Protein AF-A0A966SQP3-F1 (afdb_monomer_lite)

pLDDT: mean 93.47, std 10.65, range [25.09, 98.75]

Secondary structure (DSSP, 8-state):
---PPTT---TTSGGGEEEESSSEEEEEEEEE--B--SS--HHHHTS-TTSSSSS-GGGG--TTSSEEEEEEEETTEEEEEEEEE-BS--EEEEEEEEE-SSEEEEEEETTTEEPPPEEEEETT------HHHHHHHHHHHHHHHHHHGGGS-TTTHHHHHHHHHHHHHHHHHHHHH----

Radius of gyration: 20.16 Å; chains: 1; bounding box: 43×49×45 Å

Structure (mmCIF, N/CA/C/O backbone):
data_AF-A0A966SQP3-F1
#
_entry.id   AF-A0A966SQP3-F1
#
loop_
_atom_site.group_PDB
_atom_site.id
_atom_site.type_symbol
_atom_site.label_atom_id
_atom_site.label_alt_id
_atom_site.label_comp_id
_atom_site.label_asym_id
_atom_site.label_entity_id
_atom_site.label_seq_id
_atom_site.pdbx_PDB_ins_code
_atom_site.Cartn_x
_atom_site.Cartn_y
_atom_site.Cartn_z
_atom_site.occupancy
_atom_site.B_iso_or_equiv
_atom_site.auth_seq_id
_atom_site.auth_comp_id
_atom_site.auth_asym_id
_atom_site.auth_atom_id
_atom_site.pdbx_PDB_model_num
ATOM 1 N N . MET A 1 1 ? -17.022 -3.614 -23.809 1.00 25.09 1 MET A N 1
ATOM 2 C CA . MET A 1 1 ? -18.109 -3.989 -22.883 1.00 25.09 1 MET A CA 1
ATOM 3 C C . MET A 1 1 ? -17.442 -4.659 -21.690 1.00 25.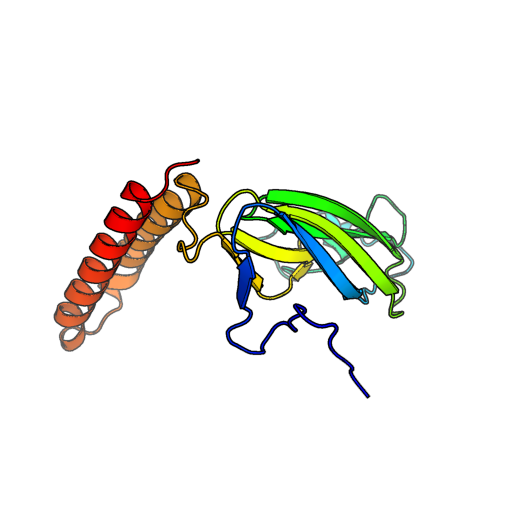09 1 MET A C 1
ATOM 5 O O . MET A 1 1 ? -16.890 -5.735 -21.860 1.00 25.09 1 MET A O 1
ATOM 9 N N . TRP A 1 2 ? -17.337 -3.968 -20.552 1.00 29.47 2 TRP A N 1
ATOM 10 C CA . TRP A 1 2 ? -16.648 -4.484 -19.363 1.00 29.47 2 TRP A CA 1
ATOM 11 C C . TRP A 1 2 ? -17.616 -5.382 -18.590 1.00 29.47 2 TRP A C 1
ATOM 13 O O . TRP A 1 2 ? -18.441 -4.890 -17.828 1.00 29.47 2 TRP A O 1
ATOM 23 N N . GLY A 1 3 ? -17.574 -6.687 -18.851 1.00 38.38 3 GLY A N 1
ATOM 24 C CA . GLY A 1 3 ? -18.284 -7.669 -18.037 1.00 38.38 3 GLY A CA 1
ATOM 25 C C . GLY A 1 3 ? -17.476 -7.934 -16.774 1.00 38.38 3 GLY A C 1
ATOM 26 O O . GLY A 1 3 ? -16.419 -8.558 -16.849 1.00 38.38 3 GLY A O 1
ATOM 27 N N . LEU A 1 4 ? -17.939 -7.436 -15.629 1.00 48.75 4 LEU A N 1
ATOM 28 C CA . LEU A 1 4 ? -17.390 -7.851 -14.343 1.00 48.75 4 LEU A CA 1
ATOM 29 C C . LEU A 1 4 ? -17.797 -9.300 -14.096 1.00 48.75 4 LEU A C 1
ATOM 31 O O . LEU A 1 4 ? -18.966 -9.652 -14.243 1.00 48.75 4 LEU A O 1
ATOM 35 N N . LYS A 1 5 ? -16.830 -10.147 -13.736 1.00 56.25 5 LYS A N 1
ATOM 36 C CA . LYS A 1 5 ? -17.140 -11.483 -13.219 1.00 56.25 5 LYS A CA 1
ATOM 37 C C . LYS A 1 5 ? -17.919 -11.318 -11.914 1.00 56.25 5 LYS A C 1
ATOM 39 O O . LYS A 1 5 ? -17.648 -10.391 -11.148 1.00 56.25 5 LYS A O 1
ATOM 44 N N . GLU A 1 6 ? -18.874 -12.199 -11.656 1.00 55.44 6 GLU A N 1
ATOM 45 C CA . GLU A 1 6 ? -19.596 -12.219 -10.385 1.00 55.44 6 GLU A CA 1
ATOM 46 C C . GLU A 1 6 ? -18.592 -12.292 -9.217 1.00 55.44 6 GLU A C 1
ATOM 48 O O . GLU A 1 6 ? -17.644 -13.076 -9.255 1.00 55.44 6 GLU A O 1
ATOM 53 N N . GLY A 1 7 ? -18.729 -11.395 -8.235 1.00 64.88 7 GLY A N 1
ATOM 54 C CA . GLY A 1 7 ? -17.775 -11.251 -7.127 1.00 64.88 7 GLY A CA 1
ATOM 55 C C . GLY A 1 7 ? -16.517 -10.415 -7.417 1.00 64.88 7 GLY A C 1
ATOM 56 O O . GLY A 1 7 ? -15.686 -10.268 -6.524 1.00 64.88 7 GLY A O 1
ATOM 57 N N . SER A 1 8 ? -16.360 -9.841 -8.616 1.00 77.50 8 SER A N 1
ATOM 58 C CA . SER A 1 8 ? -15.265 -8.905 -8.924 1.00 77.50 8 SER A CA 1
ATOM 59 C C . SER A 1 8 ? -15.653 -7.446 -8.675 1.00 77.50 8 SER A C 1
ATOM 61 O O . SER A 1 8 ? -16.812 -7.055 -8.820 1.00 77.50 8 SER A O 1
ATOM 63 N N . ILE A 1 9 ? -14.662 -6.628 -8.322 1.00 84.81 9 ILE A N 1
ATOM 64 C CA . ILE A 1 9 ? -14.804 -5.178 -8.191 1.00 84.81 9 ILE A CA 1
ATOM 65 C C . ILE A 1 9 ? -13.744 -4.465 -9.022 1.00 84.81 9 ILE A C 1
ATOM 67 O O . ILE A 1 9 ? -12.687 -5.020 -9.320 1.00 84.81 9 ILE A O 1
ATOM 71 N N . VAL A 1 10 ? -14.015 -3.206 -9.351 1.00 84.69 10 VAL A N 1
ATOM 72 C CA . VAL A 1 10 ? -13.040 -2.302 -9.963 1.00 84.69 10 VAL A CA 1
ATOM 73 C C . VAL A 1 10 ? -12.687 -1.235 -8.946 1.00 84.69 10 VAL A C 1
ATOM 75 O O . VAL A 1 10 ? -13.563 -0.679 -8.283 1.00 84.69 10 VAL A O 1
ATOM 78 N N . GLN A 1 11 ? -11.400 -0.925 -8.843 1.00 85.06 11 GLN A N 1
ATOM 79 C CA . GLN A 1 11 ? -10.932 0.210 -8.063 1.00 85.06 11 GLN A CA 1
ATOM 80 C C . GLN A 1 11 ? -11.716 1.489 -8.409 1.00 85.06 11 GLN A C 1
ATOM 82 O O . GLN A 1 11 ? -11.876 1.834 -9.577 1.00 85.06 11 GLN A O 1
ATOM 87 N N . GLY A 1 12 ? -12.182 2.204 -7.385 1.00 86.00 12 GLY A N 1
ATOM 88 C CA . GLY A 1 12 ? -12.988 3.421 -7.522 1.00 86.00 12 GLY A CA 1
ATOM 89 C C . GLY A 1 12 ? -14.503 3.189 -7.562 1.00 86.00 12 GLY A C 1
ATOM 90 O O . GLY A 1 12 ? -15.252 4.151 -7.422 1.00 86.00 12 GLY A O 1
ATOM 91 N N . PHE A 1 13 ? -14.970 1.943 -7.678 1.00 86.25 13 PHE A N 1
ATOM 92 C CA . PHE A 1 13 ? -16.393 1.592 -7.622 1.00 86.25 13 PHE A CA 1
ATOM 93 C C . PHE A 1 13 ? -16.748 0.975 -6.265 1.00 86.25 13 PHE A C 1
ATOM 95 O O . PHE A 1 13 ? -15.935 0.264 -5.680 1.00 86.25 13 PHE A O 1
ATOM 102 N N . ASN A 1 14 ? -17.959 1.243 -5.758 1.00 86.50 14 ASN A N 1
ATOM 103 C CA . ASN A 1 14 ? -18.484 0.690 -4.496 1.00 86.50 14 ASN A CA 1
ATOM 104 C C . ASN A 1 14 ? -17.504 0.799 -3.309 1.00 86.50 14 ASN A C 1
ATOM 106 O O . ASN A 1 14 ? -17.231 -0.179 -2.621 1.00 86.50 14 ASN A O 1
ATOM 110 N N . GLY A 1 15 ? -16.902 1.977 -3.112 1.00 88.38 15 GLY A N 1
ATOM 111 C CA . GLY A 1 15 ? -15.924 2.198 -2.036 1.00 88.38 15 GLY A CA 1
ATOM 112 C C . GLY A 1 15 ? -14.569 1.506 -2.243 1.00 88.38 15 GLY A C 1
ATOM 113 O O . GLY A 1 15 ? -13.689 1.626 -1.398 1.00 88.38 15 GLY A O 1
ATOM 114 N N . SER A 1 16 ? -14.356 0.840 -3.384 1.00 92.88 16 SER A N 1
ATOM 115 C CA . SER A 1 16 ? -13.226 -0.068 -3.624 1.00 92.88 16 SER A CA 1
ATOM 116 C C . SER A 1 16 ? -13.182 -1.215 -2.613 1.00 92.88 16 SER A C 1
ATOM 118 O O . SER A 1 16 ? -12.100 -1.603 -2.184 1.00 92.88 16 SER A O 1
ATOM 120 N N . GLU A 1 17 ? -14.344 -1.735 -2.212 1.00 93.12 17 GLU A N 1
ATOM 121 C CA . GLU A 1 17 ? -14.456 -2.793 -1.206 1.00 93.12 17 GLU A CA 1
ATOM 122 C C . GLU A 1 17 ? -14.925 -4.117 -1.815 1.00 93.12 17 GLU A C 1
ATOM 124 O O . GLU A 1 17 ? -15.912 -4.168 -2.549 1.00 93.12 17 GLU A O 1
ATOM 129 N N . ILE A 1 18 ? -14.247 -5.206 -1.463 1.00 92.75 18 ILE A N 1
ATOM 130 C CA . ILE A 1 18 ? -14.687 -6.579 -1.707 1.00 92.75 18 ILE A CA 1
ATOM 131 C C . ILE A 1 18 ? -14.874 -7.288 -0.370 1.00 92.75 18 ILE A C 1
ATOM 133 O O . ILE A 1 18 ? -14.048 -7.165 0.535 1.00 92.75 18 ILE A O 1
ATOM 137 N N . LYS A 1 19 ? -15.969 -8.038 -0.243 1.00 93.81 19 LYS A N 1
ATOM 138 C CA . LYS A 1 19 ? -16.314 -8.764 0.979 1.00 93.81 19 LYS A CA 1
ATOM 139 C C . LYS A 1 19 ? -16.101 -10.258 0.801 1.00 93.81 19 LYS A C 1
ATOM 141 O O . LYS A 1 19 ? -16.647 -10.863 -0.117 1.00 93.81 19 LYS A O 1
ATOM 146 N N . LEU A 1 20 ? -15.351 -10.849 1.720 1.00 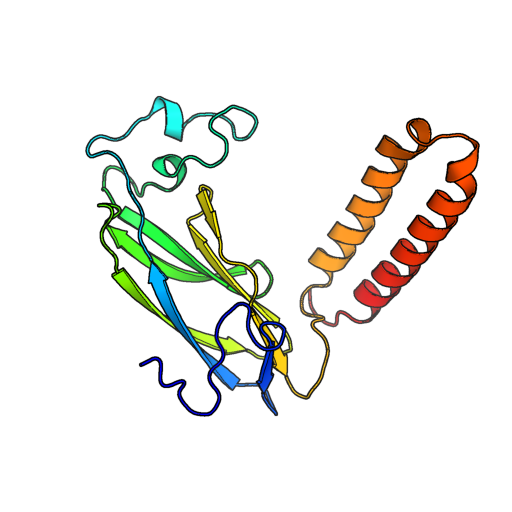95.06 20 LEU A N 1
ATOM 147 C CA . LEU A 1 20 ? -15.181 -12.284 1.873 1.00 95.06 20 LEU A CA 1
ATOM 148 C C . LEU A 1 20 ? -15.895 -12.724 3.151 1.00 95.06 20 LEU A C 1
ATOM 150 O O . LEU A 1 20 ? -15.718 -12.116 4.204 1.00 95.06 20 LEU A O 1
ATOM 154 N N . GLN A 1 21 ? -16.675 -13.802 3.085 1.00 95.56 21 GLN A N 1
ATOM 155 C CA . GLN A 1 21 ? -17.344 -14.347 4.276 1.00 95.56 21 GLN A CA 1
ATOM 156 C C . GLN A 1 21 ? -16.337 -14.900 5.296 1.00 95.56 21 GLN A C 1
ATOM 158 O O . GLN A 1 21 ? -16.533 -14.795 6.501 1.00 95.56 21 GLN A O 1
ATOM 163 N N . GLN A 1 22 ? -15.222 -15.439 4.807 1.00 96.50 22 GLN A N 1
ATOM 164 C CA . GLN A 1 22 ? -14.120 -15.972 5.601 1.00 96.50 22 GLN A CA 1
ATOM 165 C C . GLN A 1 22 ? -12.792 -15.734 4.876 1.00 96.50 22 GLN A C 1
ATOM 167 O O . GLN A 1 22 ? -12.784 -15.285 3.728 1.00 96.50 22 GLN A O 1
ATOM 172 N N . ALA A 1 23 ? -11.674 -16.037 5.538 1.00 96.88 23 ALA A N 1
ATOM 173 C CA . ALA A 1 23 ? -10.353 -15.991 4.918 1.00 96.88 23 ALA A CA 1
ATOM 174 C C . ALA A 1 23 ? -10.336 -16.763 3.587 1.00 96.88 23 ALA A C 1
ATOM 176 O O . ALA A 1 23 ? -10.912 -17.848 3.477 1.00 96.88 23 ALA A O 1
ATOM 177 N N . GLY A 1 24 ? -9.663 -16.213 2.580 1.00 96.25 24 GLY A N 1
ATOM 178 C CA . GLY A 1 24 ? -9.715 -16.766 1.231 1.00 96.25 24 GLY A CA 1
ATOM 179 C C . GLY A 1 24 ? -8.688 -16.164 0.287 1.00 96.25 24 GLY A C 1
ATOM 180 O O . GLY A 1 24 ? -7.950 -15.246 0.642 1.00 96.25 24 GLY A O 1
ATOM 181 N N . THR A 1 25 ? -8.635 -16.706 -0.923 1.00 95.69 25 THR A N 1
ATOM 182 C CA . THR A 1 25 ? -7.761 -16.213 -1.990 1.00 95.69 25 THR A CA 1
ATOM 183 C C . THR A 1 25 ? -8.484 -15.138 -2.785 1.00 95.69 25 THR A C 1
ATOM 185 O O . THR A 1 25 ? -9.632 -15.332 -3.183 1.00 95.69 25 THR A O 1
ATOM 188 N N . VAL A 1 26 ? -7.808 -14.023 -3.042 1.00 95.00 26 VAL A N 1
ATOM 189 C CA . VAL A 1 26 ? -8.277 -12.994 -3.975 1.00 95.00 26 VAL A CA 1
ATOM 190 C C . VAL A 1 26 ? -7.414 -13.004 -5.228 1.00 95.00 26 VAL A C 1
ATOM 192 O O . VAL A 1 26 ? -6.205 -13.225 -5.151 1.00 95.00 26 VAL A O 1
ATOM 195 N N . PHE A 1 27 ? -8.044 -12.746 -6.370 1.00 95.62 27 PHE A N 1
ATOM 196 C CA . PHE A 1 27 ? -7.381 -12.608 -7.663 1.00 95.62 27 PHE A CA 1
ATOM 197 C C . PHE A 1 27 ? -7.353 -11.132 -8.050 1.00 95.62 27 PHE A C 1
ATOM 199 O O . PHE A 1 27 ? -8.373 -10.446 -7.975 1.00 95.62 27 PHE A O 1
ATOM 206 N N . ILE A 1 28 ? -6.179 -10.645 -8.435 1.00 95.31 28 ILE A N 1
ATOM 207 C CA . ILE A 1 28 ? -5.939 -9.257 -8.813 1.00 95.31 28 ILE A CA 1
ATOM 208 C C . ILE A 1 28 ? -5.456 -9.245 -10.251 1.00 95.31 28 ILE A C 1
ATOM 210 O O . ILE A 1 28 ? -4.385 -9.771 -10.539 1.00 95.31 28 ILE A O 1
ATOM 214 N N . ASP A 1 29 ? -6.207 -8.583 -11.122 1.00 95.31 29 ASP A N 1
ATOM 215 C CA . ASP A 1 29 ? -5.815 -8.314 -12.500 1.00 95.31 29 ASP A CA 1
ATOM 216 C C . ASP A 1 29 ? -5.613 -6.811 -12.693 1.00 95.31 29 ASP A C 1
ATOM 218 O O . ASP A 1 29 ? -6.400 -5.996 -12.207 1.00 95.31 29 ASP A O 1
ATOM 222 N N . ALA A 1 30 ? -4.565 -6.433 -13.423 1.00 95.56 30 ALA A N 1
ATOM 223 C CA . ALA A 1 30 ? -4.324 -5.049 -13.802 1.00 95.56 30 ALA A CA 1
ATOM 224 C C . ALA A 1 30 ? -3.670 -4.945 -15.180 1.00 95.56 30 ALA A C 1
ATOM 226 O O . ALA A 1 30 ? -2.851 -5.779 -15.566 1.00 95.56 30 ALA A O 1
ATOM 227 N N . THR A 1 31 ? -3.985 -3.867 -15.892 1.00 97.19 31 THR A N 1
ATOM 228 C CA . THR A 1 31 ? -3.248 -3.447 -17.085 1.00 97.19 31 THR A CA 1
ATOM 229 C C . THR A 1 31 ? -2.307 -2.314 -16.691 1.00 97.19 31 THR A C 1
ATOM 231 O O . THR A 1 31 ? -2.748 -1.272 -16.212 1.00 97.19 31 THR A O 1
ATOM 234 N N . VAL A 1 32 ? -1.006 -2.522 -16.876 1.00 97.44 32 VAL A N 1
ATOM 235 C CA . VAL A 1 32 ? 0.060 -1.620 -16.424 1.00 97.44 32 VAL A CA 1
ATOM 236 C C . VAL A 1 32 ? 0.895 -1.175 -17.620 1.00 97.44 32 VAL A C 1
ATOM 238 O O . VAL A 1 32 ? 1.166 -1.968 -18.516 1.00 97.44 32 VAL A O 1
ATOM 241 N N . ALA A 1 33 ? 1.334 0.081 -17.625 1.00 97.62 33 ALA A N 1
ATOM 242 C CA . ALA A 1 33 ? 2.373 0.569 -18.524 1.00 97.62 33 ALA A CA 1
ATOM 243 C C . ALA A 1 33 ? 3.406 1.371 -17.731 1.00 97.62 33 ALA A C 1
ATOM 245 O O . ALA A 1 33 ? 3.074 2.090 -16.790 1.00 97.62 33 ALA A O 1
ATOM 246 N N . ALA A 1 34 ? 4.662 1.251 -18.137 1.00 97.75 34 ALA A N 1
ATOM 247 C CA . ALA A 1 34 ? 5.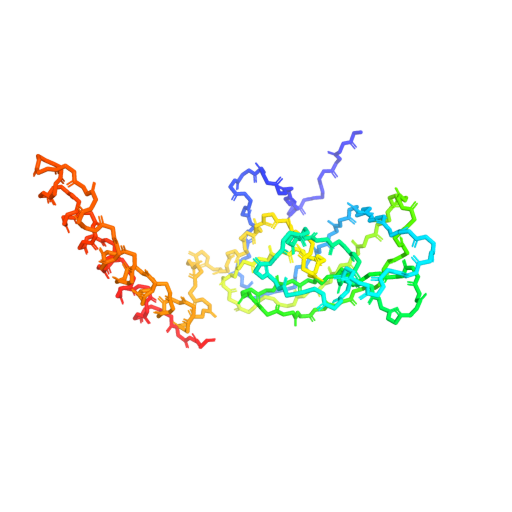798 1.962 -17.572 1.00 97.75 34 ALA A CA 1
ATOM 248 C C . ALA A 1 34 ? 6.733 2.361 -18.711 1.00 97.75 34 ALA A C 1
ATOM 250 O O . ALA A 1 34 ? 6.777 1.672 -19.729 1.00 97.75 34 ALA A O 1
ATOM 251 N N . ARG A 1 35 ? 7.494 3.449 -18.558 1.00 97.25 35 ARG A N 1
ATOM 252 C CA . ARG A 1 35 ? 8.449 3.883 -19.584 1.00 97.25 35 ARG A CA 1
ATOM 253 C C . ARG A 1 35 ? 9.781 4.306 -18.978 1.00 97.25 35 ARG A C 1
ATOM 255 O O . ARG A 1 35 ? 9.861 5.347 -18.340 1.00 97.25 35 ARG A O 1
ATOM 262 N N . LEU A 1 36 ? 10.811 3.512 -19.242 1.00 97.31 36 LEU A N 1
ATOM 263 C CA . LEU A 1 36 ? 12.215 3.839 -19.027 1.00 97.31 36 LEU A CA 1
ATOM 264 C C . LEU A 1 36 ? 12.851 4.294 -20.343 1.00 97.31 36 LEU A C 1
ATOM 266 O O . LEU A 1 36 ? 12.487 3.808 -21.423 1.00 97.31 36 LEU A O 1
ATOM 270 N N . ASN A 1 37 ? 13.845 5.177 -20.237 1.00 95.06 37 ASN A N 1
ATOM 271 C CA . ASN A 1 37 ? 14.774 5.441 -21.335 1.00 95.06 37 ASN A CA 1
ATOM 272 C C . ASN A 1 37 ? 15.576 4.173 -21.667 1.00 95.06 37 ASN A C 1
ATOM 274 O O . ASN A 1 37 ? 15.748 3.295 -20.814 1.00 95.06 37 ASN A O 1
ATOM 278 N N . ASP A 1 38 ? 16.067 4.075 -22.904 1.00 92.44 38 ASP A N 1
ATOM 279 C CA . ASP A 1 38 ? 16.843 2.909 -23.348 1.00 92.44 38 ASP A CA 1
ATOM 280 C C . ASP A 1 38 ? 18.122 2.738 -22.533 1.00 92.44 38 ASP A C 1
ATOM 282 O O . ASP A 1 38 ? 18.392 1.647 -22.034 1.00 92.44 38 ASP A O 1
ATOM 286 N N . GLN A 1 39 ? 18.862 3.833 -22.358 1.00 93.31 39 GLN A N 1
ATOM 287 C CA . GLN A 1 39 ? 20.078 3.865 -21.558 1.00 93.31 39 GLN A CA 1
ATOM 288 C C . GLN A 1 39 ? 19.763 4.274 -20.114 1.00 93.31 39 GLN A C 1
ATOM 290 O O . GLN A 1 39 ? 18.956 5.192 -19.917 1.00 93.31 39 GLN A O 1
ATOM 295 N N . PRO A 1 40 ? 20.380 3.622 -19.115 1.00 94.69 40 PRO A N 1
ATOM 296 C CA . PRO A 1 40 ? 20.255 4.018 -17.721 1.00 94.69 40 PRO A CA 1
ATOM 297 C C . PRO A 1 40 ? 20.780 5.431 -17.463 1.00 94.69 40 PRO A C 1
ATOM 299 O O . PRO A 1 40 ? 21.771 5.863 -18.052 1.00 94.69 40 PRO A O 1
ATOM 302 N N . ASP A 1 41 ? 20.148 6.127 -16.523 1.00 93.81 41 ASP A N 1
ATOM 303 C CA . ASP A 1 41 ? 20.621 7.410 -16.006 1.00 93.81 41 ASP A CA 1
ATOM 304 C C . ASP A 1 41 ? 21.084 7.230 -14.555 1.00 93.81 41 ASP A C 1
ATOM 306 O O . ASP A 1 41 ? 20.311 7.269 -13.589 1.00 93.81 41 ASP A O 1
ATOM 310 N N . ALA A 1 42 ? 22.394 7.027 -14.402 1.00 91.56 42 ALA A N 1
ATOM 311 C CA . ALA A 1 42 ? 23.026 6.829 -13.103 1.00 91.56 42 ALA A CA 1
ATOM 312 C C . ALA A 1 42 ? 22.845 8.036 -12.164 1.00 91.56 42 ALA A C 1
ATOM 314 O O . ALA A 1 42 ? 22.753 7.858 -10.946 1.00 91.56 42 ALA A O 1
ATOM 315 N N . ALA A 1 43 ? 22.753 9.256 -12.707 1.00 92.81 43 ALA A N 1
ATOM 316 C CA . ALA A 1 43 ? 22.593 10.468 -11.911 1.00 92.81 43 ALA A CA 1
ATOM 317 C C . ALA A 1 43 ? 21.184 10.575 -11.310 1.00 92.81 43 ALA A C 1
ATOM 319 O O . ALA A 1 43 ? 21.033 11.089 -10.198 1.00 92.81 43 ALA A O 1
ATOM 320 N N . LEU A 1 44 ? 20.155 10.090 -12.011 1.00 92.19 44 LEU A N 1
ATOM 321 C CA . LEU A 1 44 ? 18.798 9.977 -11.469 1.00 92.19 44 LEU A CA 1
ATOM 322 C C . LEU A 1 44 ? 18.680 8.828 -10.467 1.00 92.19 44 LEU A C 1
ATOM 324 O O . LEU A 1 44 ? 18.110 9.015 -9.389 1.00 92.19 44 LEU A O 1
ATOM 328 N N . LYS A 1 45 ? 19.271 7.670 -10.778 1.00 88.44 45 LYS A N 1
ATOM 329 C CA . LYS A 1 45 ? 19.246 6.483 -9.913 1.00 88.44 45 LYS A CA 1
ATOM 330 C C . LYS A 1 45 ? 19.895 6.733 -8.547 1.00 88.44 45 LYS A C 1
ATOM 332 O O . LYS A 1 45 ? 19.350 6.318 -7.529 1.00 88.44 45 LYS A O 1
ATOM 337 N N . ALA A 1 46 ? 21.025 7.441 -8.512 1.00 89.19 46 ALA A N 1
ATOM 338 C CA . ALA A 1 46 ? 21.768 7.730 -7.282 1.00 89.19 46 ALA A CA 1
ATOM 339 C C . ALA A 1 46 ? 21.257 8.960 -6.504 1.00 89.19 46 ALA A C 1
ATOM 341 O O . ALA A 1 46 ? 21.755 9.260 -5.416 1.00 89.19 46 ALA A O 1
ATOM 342 N N . ARG A 1 47 ? 20.286 9.708 -7.041 1.00 92.00 47 ARG A N 1
ATOM 343 C CA . ARG A 1 47 ? 19.839 10.967 -6.434 1.00 92.00 47 ARG A CA 1
ATOM 344 C C . ARG A 1 47 ? 19.138 10.720 -5.090 1.00 92.00 47 ARG A C 1
ATOM 346 O O . ARG A 1 47 ? 18.287 9.834 -5.008 1.00 92.00 47 ARG A O 1
ATOM 353 N N . PRO A 1 48 ? 19.380 11.524 -4.038 1.00 92.00 48 PRO A N 1
ATOM 354 C CA . PRO A 1 48 ? 18.626 11.412 -2.789 1.00 92.00 48 PRO A CA 1
ATOM 355 C C . PRO A 1 48 ? 17.111 11.566 -2.998 1.00 92.00 48 PRO A C 1
ATOM 357 O O . PRO A 1 48 ? 16.669 12.320 -3.869 1.00 92.00 48 PRO A O 1
ATOM 360 N N . TYR A 1 49 ? 16.293 10.890 -2.184 1.00 89.69 49 TYR A N 1
ATOM 361 C CA . TYR A 1 49 ? 14.825 11.017 -2.245 1.00 89.69 49 TYR A CA 1
ATOM 362 C C . TYR A 1 49 ? 14.314 12.413 -1.880 1.00 89.69 49 TYR A C 1
ATOM 364 O O . TYR A 1 49 ? 13.217 12.793 -2.271 1.00 89.69 49 TYR A O 1
ATOM 372 N N . SER A 1 50 ? 15.114 13.202 -1.166 1.00 91.50 50 SER A N 1
ATOM 373 C CA . SER A 1 50 ? 14.809 14.591 -0.821 1.00 91.50 50 SER A CA 1
ATOM 374 C C . SER A 1 50 ? 15.054 15.580 -1.967 1.00 91.50 50 SER A C 1
ATOM 376 O O . SER A 1 50 ? 14.801 16.773 -1.801 1.00 91.50 50 SER A O 1
ATOM 378 N N . GLN A 1 51 ? 15.526 15.120 -3.132 1.00 93.44 51 GLN A N 1
ATOM 379 C CA . GLN A 1 51 ? 15.834 15.965 -4.286 1.00 93.44 51 GLN A CA 1
ATOM 380 C C . GLN A 1 51 ? 14.995 15.588 -5.513 1.00 93.44 51 GLN A C 1
ATOM 382 O O . GLN A 1 51 ? 14.738 14.415 -5.782 1.00 93.44 51 GLN A O 1
ATOM 387 N N . LYS A 1 52 ? 14.599 16.605 -6.288 1.00 91.56 52 LYS A N 1
ATOM 388 C CA . LYS A 1 52 ? 13.837 16.433 -7.534 1.00 91.56 52 LYS A CA 1
ATOM 389 C C . LYS A 1 52 ? 14.699 15.794 -8.640 1.00 91.56 52 LYS A C 1
ATOM 391 O O . LYS A 1 52 ? 15.883 16.123 -8.716 1.00 91.56 52 LYS A O 1
ATOM 396 N N . PRO A 1 53 ? 14.127 14.983 -9.552 1.00 92.50 53 PRO A N 1
ATOM 397 C CA . PRO A 1 53 ? 12.769 14.440 -9.499 1.00 92.50 53 PRO A CA 1
ATOM 398 C C . PRO A 1 53 ? 12.638 13.373 -8.397 1.00 92.50 53 PRO A C 1
ATOM 400 O O . PRO A 1 53 ? 13.517 12.525 -8.212 1.00 92.50 53 PRO A O 1
ATOM 403 N N . TYR A 1 54 ? 11.544 13.455 -7.634 1.00 89.56 54 TYR A N 1
ATOM 404 C CA . TYR A 1 54 ? 11.344 12.649 -6.425 1.00 89.56 54 TYR A CA 1
ATOM 405 C C . TYR A 1 54 ? 10.921 11.203 -6.744 1.00 89.56 54 TYR A C 1
ATOM 407 O O . TYR A 1 54 ? 11.478 10.266 -6.181 1.00 89.56 54 TYR A O 1
ATOM 415 N N . TRP A 1 55 ? 9.974 11.030 -7.672 1.00 91.44 55 TRP A N 1
ATOM 416 C CA . TRP A 1 55 ? 9.321 9.758 -8.035 1.00 91.44 55 TRP A CA 1
ATOM 417 C C . TRP A 1 55 ? 9.698 9.282 -9.448 1.00 91.44 55 TRP A C 1
ATOM 419 O O . TRP A 1 55 ? 8.876 8.763 -10.207 1.00 91.44 55 TRP A O 1
ATOM 429 N N . ASP A 1 56 ? 10.950 9.513 -9.837 1.00 94.69 56 ASP A N 1
ATOM 430 C CA . ASP A 1 56 ? 11.434 9.109 -11.155 1.00 94.69 56 ASP A CA 1
ATOM 431 C C . ASP A 1 56 ? 11.516 7.580 -11.273 1.00 94.69 56 ASP A C 1
ATOM 433 O O . ASP A 1 56 ? 12.059 6.906 -10.392 1.00 94.69 56 ASP A O 1
ATOM 437 N N . ILE A 1 57 ? 10.977 7.037 -12.366 1.00 95.69 57 ILE A N 1
ATOM 438 C CA . ILE A 1 57 ? 10.933 5.596 -12.626 1.00 95.69 57 ILE A CA 1
ATOM 439 C C . ILE A 1 57 ? 12.316 4.991 -12.861 1.00 95.69 57 ILE A C 1
ATOM 441 O O . ILE A 1 57 ? 12.495 3.799 -12.628 1.00 95.69 57 ILE A O 1
ATOM 445 N N . GLU A 1 58 ? 13.318 5.798 -13.214 1.00 96.25 58 GLU A N 1
ATOM 446 C CA . GLU A 1 58 ? 14.706 5.349 -13.324 1.00 96.25 58 GLU A CA 1
ATOM 447 C C . GLU A 1 58 ? 15.213 4.714 -12.019 1.00 96.25 58 GLU A C 1
ATOM 449 O O . GLU A 1 58 ? 15.972 3.746 -12.033 1.00 96.25 58 GLU A O 1
ATOM 454 N N . ARG A 1 59 ? 14.715 5.184 -10.870 1.00 94.94 59 ARG A N 1
ATOM 455 C CA . ARG A 1 59 ? 15.032 4.615 -9.551 1.00 94.94 59 ARG A CA 1
ATOM 456 C C . ARG A 1 59 ? 14.477 3.197 -9.358 1.00 94.94 59 ARG A C 1
ATOM 458 O O . ARG A 1 59 ? 14.965 2.477 -8.493 1.00 94.94 59 ARG A O 1
ATOM 465 N N . ALA A 1 60 ? 13.471 2.804 -10.141 1.00 96.00 60 ALA A N 1
ATOM 466 C CA . ALA A 1 60 ? 12.870 1.471 -10.132 1.00 96.00 60 ALA A CA 1
ATOM 467 C C . ALA A 1 60 ? 13.542 0.501 -11.123 1.00 96.00 60 ALA A C 1
ATOM 469 O O . ALA A 1 60 ? 13.170 -0.674 -11.169 1.00 96.00 60 ALA A O 1
ATOM 470 N N . ARG A 1 61 ? 14.505 0.968 -11.935 1.00 97.00 61 ARG A N 1
ATOM 471 C CA . ARG A 1 61 ? 15.187 0.138 -12.935 1.00 97.00 61 ARG A CA 1
ATOM 472 C C . ARG A 1 61 ? 15.910 -1.039 -12.285 1.00 97.00 61 ARG A C 1
ATOM 474 O O . ARG A 1 61 ? 16.708 -0.874 -11.358 1.00 97.00 61 ARG A O 1
ATOM 481 N N . ILE A 1 62 ? 15.711 -2.224 -12.853 1.00 95.94 62 ILE A N 1
ATOM 482 C CA . ILE A 1 62 ? 16.415 -3.439 -12.443 1.00 95.94 62 ILE A CA 1
ATOM 483 C C . ILE A 1 62 ? 17.734 -3.555 -13.214 1.00 95.94 62 ILE A C 1
ATOM 485 O O . ILE A 1 62 ? 17.749 -3.856 -14.409 1.00 95.94 62 ILE A O 1
ATOM 489 N N . GLY A 1 63 ? 18.853 -3.345 -12.515 1.00 93.25 63 GLY A N 1
ATOM 490 C CA . GLY A 1 63 ? 20.192 -3.385 -13.114 1.00 93.25 63 GLY A CA 1
ATOM 491 C C . GLY A 1 63 ? 20.319 -2.399 -14.279 1.00 93.25 63 GLY A C 1
ATOM 492 O O . GLY A 1 63 ? 19.932 -1.238 -14.137 1.00 93.25 63 GLY A O 1
ATOM 493 N N . GLU A 1 64 ? 20.806 -2.906 -15.413 1.00 93.75 64 GLU A N 1
ATOM 494 C CA . GLU A 1 64 ? 20.939 -2.182 -16.687 1.00 93.75 64 GLU A CA 1
ATOM 495 C C . GLU A 1 64 ? 19.787 -2.488 -17.666 1.00 93.75 64 GLU A C 1
ATOM 497 O O . GLU A 1 64 ? 19.768 -2.008 -18.796 1.00 93.75 64 GLU A O 1
ATOM 502 N N . SER A 1 65 ? 18.815 -3.312 -17.256 1.00 95.56 65 SER A N 1
ATOM 503 C CA . SER A 1 65 ? 17.676 -3.678 -18.103 1.00 95.56 65 SER A CA 1
ATOM 504 C C . SER A 1 65 ? 16.688 -2.518 -18.254 1.00 95.56 65 SER A C 1
ATOM 506 O O . SER A 1 65 ? 16.737 -1.540 -17.510 1.00 95.56 65 SER A O 1
ATOM 508 N N . ARG A 1 66 ? 15.729 -2.644 -19.178 1.00 96.19 66 ARG A N 1
ATOM 509 C CA . ARG A 1 66 ? 14.537 -1.777 -19.233 1.00 96.19 66 ARG A CA 1
ATOM 510 C C . ARG A 1 66 ? 13.371 -2.338 -18.413 1.00 96.19 66 ARG A C 1
ATOM 512 O O . ARG A 1 66 ? 12.222 -2.024 -18.705 1.00 96.19 66 ARG A O 1
ATOM 519 N N . GLU A 1 67 ? 13.635 -3.187 -17.425 1.00 98.12 67 GLU A N 1
ATOM 520 C CA . GLU A 1 67 ? 12.593 -3.769 -16.582 1.00 98.12 67 GLU A CA 1
ATOM 521 C C . GLU A 1 67 ? 12.385 -2.982 -15.286 1.00 98.12 67 GLU A C 1
ATOM 523 O O . GLU A 1 67 ? 13.332 -2.454 -14.694 1.00 98.12 67 GLU A O 1
ATOM 528 N N . VAL A 1 68 ? 11.135 -2.967 -14.821 1.00 98.44 68 VAL A N 1
ATOM 529 C CA . VAL A 1 68 ? 10.734 -2.440 -13.509 1.00 98.44 68 VAL A CA 1
ATOM 530 C C . VAL A 1 68 ? 9.883 -3.464 -12.748 1.00 98.44 68 VAL A C 1
ATOM 532 O O . VAL A 1 68 ? 9.171 -4.256 -13.380 1.00 98.44 68 VAL A O 1
ATOM 535 N N . PRO A 1 69 ? 9.927 -3.472 -11.403 1.00 98.50 69 PRO A N 1
ATOM 536 C CA . PRO A 1 69 ? 9.082 -4.337 -10.593 1.00 98.50 69 PRO A CA 1
ATOM 537 C C . PRO A 1 69 ? 7.679 -3.739 -10.433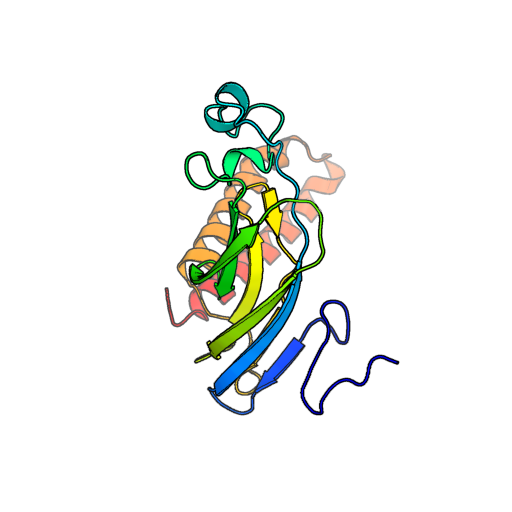 1.00 98.50 69 PRO A C 1
ATOM 539 O O . PRO A 1 69 ? 7.523 -2.609 -9.978 1.00 98.50 69 PRO A O 1
ATOM 542 N N . VAL A 1 70 ? 6.657 -4.526 -10.753 1.00 98.69 70 VAL A N 1
ATOM 543 C CA . VAL A 1 70 ? 5.273 -4.323 -10.319 1.00 98.69 70 VAL A CA 1
ATOM 544 C C . VAL A 1 70 ? 5.040 -5.210 -9.102 1.00 98.69 70 VAL A C 1
ATOM 546 O O . VAL A 1 70 ? 5.071 -6.438 -9.195 1.00 98.69 70 VAL A O 1
ATOM 549 N N . GLU A 1 71 ? 4.833 -4.587 -7.952 1.00 98.75 71 GLU A N 1
ATOM 550 C CA . GLU A 1 71 ? 4.683 -5.246 -6.659 1.00 98.75 71 GLU A CA 1
ATOM 551 C C . GLU A 1 71 ? 3.219 -5.251 -6.221 1.00 98.75 71 GLU A C 1
ATOM 553 O O . GLU A 1 71 ? 2.561 -4.210 -6.246 1.00 98.75 71 GLU A O 1
ATOM 558 N N . LEU A 1 72 ? 2.735 -6.410 -5.771 1.00 98.56 72 LEU A N 1
ATOM 559 C CA . LEU A 1 72 ? 1.490 -6.542 -5.025 1.00 98.56 72 LEU A CA 1
ATOM 560 C C . LEU A 1 72 ? 1.766 -6.286 -3.545 1.00 98.56 72 LEU A C 1
ATOM 562 O O . LEU A 1 72 ? 2.593 -6.963 -2.929 1.00 98.56 72 LEU A O 1
ATOM 566 N N . ILE A 1 73 ? 1.043 -5.324 -2.983 1.00 98.25 73 ILE A N 1
ATOM 567 C CA . ILE A 1 73 ? 1.157 -4.888 -1.597 1.00 98.25 73 ILE A CA 1
ATOM 568 C C . ILE A 1 73 ? -0.083 -5.314 -0.826 1.00 98.25 73 ILE A C 1
ATOM 570 O O . ILE A 1 73 ? -1.195 -5.023 -1.259 1.00 98.25 73 ILE A O 1
ATOM 574 N N . VAL A 1 74 ? 0.110 -5.932 0.338 1.00 97.88 74 VAL A N 1
ATOM 575 C CA . VAL A 1 74 ? -0.949 -6.209 1.317 1.00 97.88 74 VAL A CA 1
ATOM 576 C C . VAL A 1 74 ? -0.534 -5.596 2.646 1.00 97.88 74 VAL A C 1
ATOM 578 O O . VAL A 1 74 ? 0.521 -5.931 3.181 1.00 97.88 74 VAL A O 1
ATOM 581 N N . ASN A 1 75 ? -1.340 -4.672 3.172 1.00 96.00 75 ASN A N 1
ATOM 582 C CA . ASN A 1 75 ? -1.076 -3.985 4.444 1.00 96.00 75 ASN A CA 1
ATOM 583 C C . ASN A 1 75 ? 0.348 -3.396 4.558 1.00 96.00 75 ASN A C 1
ATOM 585 O O . ASN A 1 75 ? 0.974 -3.438 5.612 1.00 96.00 75 ASN A O 1
ATOM 589 N N . GLY A 1 76 ? 0.877 -2.864 3.454 1.00 94.00 76 GLY A N 1
ATOM 590 C CA . GLY A 1 76 ? 2.195 -2.224 3.396 1.00 94.00 76 GLY A CA 1
ATOM 591 C C . GLY A 1 76 ? 3.356 -3.168 3.084 1.00 94.00 76 GLY A C 1
ATOM 592 O O . GLY A 1 76 ? 4.457 -2.685 2.825 1.00 94.00 76 GLY A O 1
ATOM 593 N N . GLN A 1 77 ? 3.119 -4.481 3.038 1.00 95.62 77 GLN A N 1
ATOM 594 C CA . GLN A 1 77 ? 4.135 -5.493 2.751 1.00 95.62 77 GLN A CA 1
ATOM 595 C C . GLN A 1 77 ? 4.059 -5.967 1.300 1.00 95.62 77 GLN A C 1
ATOM 597 O O . GLN A 1 77 ? 2.968 -6.194 0.778 1.00 95.62 77 GLN A O 1
ATOM 602 N N . VAL A 1 78 ? 5.215 -6.146 0.654 1.00 98.06 78 VAL A N 1
ATOM 603 C CA . VAL A 1 78 ? 5.301 -6.769 -0.677 1.00 98.06 78 VAL A CA 1
ATOM 604 C C . VAL A 1 78 ? 5.063 -8.266 -0.522 1.00 98.06 78 VAL A C 1
ATOM 606 O O . VAL A 1 78 ? 5.859 -8.946 0.119 1.00 98.06 78 VAL A O 1
ATOM 609 N N . VAL A 1 79 ? 3.983 -8.778 -1.111 1.00 98.25 79 VAL A N 1
ATOM 610 C CA . VAL A 1 79 ? 3.643 -10.213 -1.052 1.00 98.25 79 VAL A CA 1
ATOM 611 C C . VAL A 1 79 ? 3.920 -10.945 -2.364 1.00 98.25 79 VAL A C 1
ATOM 613 O O . VAL A 1 79 ? 4.060 -12.163 -2.366 1.00 98.25 79 VAL A O 1
ATOM 616 N N . ALA A 1 80 ? 4.018 -10.218 -3.479 1.00 98.44 80 ALA A N 1
ATOM 617 C CA . ALA A 1 80 ? 4.405 -10.765 -4.775 1.00 98.44 80 ALA A CA 1
ATOM 618 C C . ALA A 1 80 ? 4.983 -9.671 -5.682 1.00 98.44 80 ALA A C 1
ATOM 620 O O . ALA A 1 80 ? 4.649 -8.493 -5.548 1.00 98.44 80 ALA A O 1
ATOM 621 N N . THR A 1 81 ? 5.803 -10.071 -6.654 1.00 98.56 81 THR A N 1
ATOM 622 C CA . THR A 1 81 ? 6.417 -9.159 -7.628 1.00 98.56 81 THR A CA 1
ATOM 623 C C . THR A 1 81 ? 6.396 -9.783 -9.017 1.00 98.56 81 THR A C 1
ATOM 625 O O . THR A 1 81 ? 6.717 -10.959 -9.183 1.00 98.56 81 THR A O 1
ATOM 628 N N . LYS A 1 82 ? 6.073 -8.984 -10.034 1.00 98.50 82 LYS A N 1
ATOM 629 C CA . LYS A 1 82 ? 6.311 -9.309 -11.445 1.00 98.50 82 LYS A CA 1
ATOM 630 C C . LYS A 1 82 ? 7.172 -8.236 -12.083 1.00 98.50 82 LYS A C 1
ATOM 632 O O . LYS A 1 82 ? 7.065 -7.069 -11.731 1.00 98.50 82 LYS A O 1
ATOM 637 N N . ARG A 1 83 ? 8.009 -8.620 -13.040 1.00 98.38 83 ARG A N 1
ATOM 638 C CA . ARG A 1 83 ? 8.782 -7.670 -13.844 1.00 98.38 83 ARG A CA 1
ATOM 639 C C . ARG A 1 83 ? 8.034 -7.384 -15.134 1.00 98.38 83 ARG A C 1
ATOM 641 O O . ARG A 1 83 ? 7.467 -8.301 -15.725 1.00 98.38 83 ARG A O 1
ATOM 648 N N . ILE A 1 84 ? 8.037 -6.125 -15.552 1.00 98.31 84 ILE A N 1
ATOM 649 C CA . ILE A 1 84 ? 7.541 -5.717 -16.867 1.00 98.31 84 ILE A CA 1
ATOM 650 C C . ILE A 1 84 ? 8.622 -4.929 -17.592 1.00 98.31 84 ILE A C 1
ATOM 652 O O . ILE A 1 84 ? 9.392 -4.202 -16.961 1.00 98.31 84 ILE A O 1
ATOM 656 N N . VAL A 1 85 ? 8.643 -5.034 -18.918 1.00 98.19 85 VAL A N 1
ATOM 657 C CA . VAL A 1 85 ? 9.452 -4.148 -19.756 1.00 98.19 85 VAL A CA 1
ATOM 658 C C . VAL A 1 85 ? 8.789 -2.773 -19.772 1.00 98.19 85 VAL A C 1
ATOM 660 O O . VAL A 1 85 ? 7.631 -2.631 -20.157 1.00 98.19 85 VAL A O 1
ATOM 663 N N . ALA A 1 86 ? 9.525 -1.751 -19.353 1.00 97.94 86 ALA A N 1
ATOM 664 C CA . ALA A 1 86 ? 9.072 -0.372 -19.317 1.00 97.94 86 ALA A CA 1
ATOM 665 C C . ALA A 1 86 ? 9.313 0.313 -20.676 1.00 97.94 86 ALA A C 1
ATOM 667 O O . ALA A 1 86 ? 10.098 1.258 -20.784 1.00 97.94 86 ALA A O 1
ATOM 668 N N . ASP A 1 87 ? 8.661 -0.177 -21.734 1.00 97.44 87 ASP A N 1
ATOM 669 C CA . ASP A 1 87 ? 8.737 0.395 -23.088 1.00 97.44 87 ASP A CA 1
ATOM 670 C C . ASP A 1 87 ? 7.550 1.302 -23.457 1.00 97.44 87 ASP A C 1
ATOM 672 O O . ASP A 1 87 ? 7.510 1.863 -24.553 1.00 97.44 87 ASP A O 1
ATOM 676 N N . GLY A 1 88 ? 6.620 1.507 -22.524 1.00 97.25 88 GLY A N 1
ATOM 677 C CA . GLY A 1 88 ? 5.404 2.296 -22.695 1.00 97.25 88 GLY A CA 1
ATOM 678 C C . GLY A 1 88 ? 4.200 1.496 -23.194 1.00 97.25 88 GLY A C 1
ATOM 679 O O . GLY A 1 88 ? 3.117 2.069 -23.300 1.00 97.25 88 GLY A O 1
ATOM 680 N N . LYS A 1 89 ? 4.344 0.197 -23.486 1.00 97.94 89 LYS A N 1
ATOM 681 C CA . LYS A 1 89 ? 3.207 -0.650 -23.868 1.00 97.94 89 LYS A CA 1
ATOM 682 C C . LYS A 1 89 ? 2.394 -1.077 -22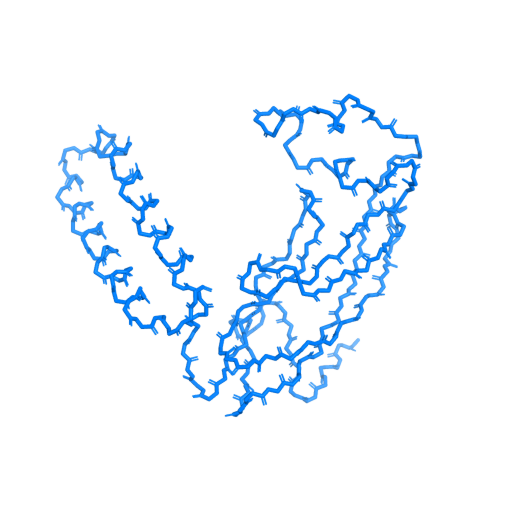.651 1.00 97.94 89 LYS A C 1
ATOM 684 O O . LYS A 1 89 ? 2.908 -1.205 -21.541 1.00 97.94 89 LYS A O 1
ATOM 689 N N . LEU A 1 90 ? 1.110 -1.327 -22.894 1.00 98.12 90 LEU A N 1
ATOM 690 C CA . LEU A 1 90 ? 0.210 -1.928 -21.918 1.00 98.12 90 LEU A CA 1
ATOM 691 C C . LEU A 1 90 ? 0.529 -3.418 -21.771 1.00 98.12 90 LEU A C 1
ATOM 693 O O . LEU A 1 90 ? 0.593 -4.150 -22.759 1.00 98.12 90 LEU A O 1
ATOM 697 N N . VAL A 1 91 ? 0.685 -3.860 -20.530 1.00 97.38 91 VAL A N 1
ATOM 698 C CA . VAL A 1 91 ? 0.952 -5.245 -20.149 1.00 97.38 91 VAL A CA 1
ATOM 699 C C . VAL A 1 91 ? -0.081 -5.661 -19.113 1.00 97.38 91 VAL A C 1
ATOM 701 O O . VAL A 1 91 ? -0.297 -4.958 -18.126 1.00 97.38 91 VAL A O 1
ATOM 704 N N . ASN A 1 92 ? -0.715 -6.812 -19.320 1.00 97.69 92 ASN A N 1
ATOM 705 C CA . ASN A 1 92 ? -1.593 -7.395 -18.312 1.00 97.69 92 ASN A CA 1
ATOM 706 C C . ASN A 1 92 ? -0.761 -8.166 -17.286 1.00 97.69 92 ASN A C 1
ATOM 708 O O . ASN A 1 92 ? 0.090 -8.981 -17.646 1.00 97.69 92 ASN A O 1
ATOM 712 N N . VAL A 1 93 ? -1.028 -7.919 -16.009 1.00 97.12 93 VAL A N 1
ATOM 713 C CA . VAL A 1 93 ? -0.435 -8.631 -14.880 1.00 97.12 93 VAL A CA 1
ATOM 714 C C . VAL A 1 93 ? -1.542 -9.184 -13.993 1.00 97.12 93 VAL A C 1
ATOM 716 O O . VAL A 1 93 ? -2.549 -8.516 -13.764 1.00 97.12 93 VAL A O 1
ATOM 719 N N . SER A 1 94 ? -1.322 -10.392 -13.479 1.00 97.00 94 SER A N 1
ATOM 720 C CA . SER A 1 94 ? -2.287 -11.095 -12.631 1.00 97.00 94 SER A CA 1
ATOM 721 C C . SER A 1 94 ? -1.609 -11.698 -11.412 1.00 97.00 94 SER A C 1
ATOM 723 O O . SER A 1 94 ? -0.582 -12.368 -11.540 1.00 97.00 94 SER A O 1
ATOM 725 N N . PHE A 1 95 ? -2.187 -11.501 -10.240 1.00 97.12 95 PHE A N 1
ATOM 726 C CA . PHE A 1 95 ? -1.711 -12.062 -8.986 1.00 97.12 95 PHE A CA 1
ATOM 727 C C . PHE A 1 95 ? -2.842 -12.799 -8.282 1.00 97.12 95 PHE A C 1
ATOM 729 O O . PHE A 1 95 ? -4.007 -12.426 -8.398 1.00 97.12 95 PHE A O 1
ATOM 736 N N . ASP A 1 96 ? -2.478 -13.788 -7.486 1.00 95.62 96 ASP A N 1
ATOM 737 C CA . ASP A 1 96 ? -3.329 -14.357 -6.459 1.00 95.62 96 ASP A CA 1
ATOM 738 C C . ASP A 1 96 ? -2.641 -14.190 -5.105 1.00 95.62 96 ASP A C 1
ATOM 740 O O . ASP A 1 96 ? -1.413 -14.219 -4.995 1.00 95.62 96 ASP A O 1
ATOM 744 N N . THR A 1 97 ? -3.426 -13.926 -4.067 1.00 96.31 97 THR A N 1
ATOM 745 C CA . THR A 1 97 ? -2.900 -13.859 -2.705 1.00 96.31 97 THR A CA 1
ATOM 746 C C . THR A 1 97 ? -3.943 -14.299 -1.697 1.00 96.31 97 THR A C 1
ATOM 748 O O . THR A 1 97 ? -5.142 -14.054 -1.863 1.00 96.31 97 THR A O 1
ATOM 751 N N . LYS A 1 98 ? -3.483 -14.956 -0.635 1.00 96.88 98 LYS A N 1
ATOM 752 C CA . LYS A 1 98 ? -4.327 -15.365 0.482 1.00 96.88 98 LYS A CA 1
ATOM 753 C C . LYS A 1 98 ? -4.522 -14.184 1.431 1.00 96.88 98 LYS A C 1
ATOM 755 O O . LYS A 1 98 ? -3.557 -13.617 1.936 1.00 96.88 98 LYS A O 1
ATOM 760 N N . ILE A 1 99 ? -5.776 -13.858 1.722 1.00 97.31 99 ILE A N 1
ATOM 761 C CA . ILE A 1 99 ? -6.174 -12.840 2.691 1.00 97.31 99 ILE A CA 1
ATOM 762 C C . ILE A 1 99 ? -6.769 -13.536 3.911 1.00 97.31 99 ILE A C 1
ATOM 764 O O . ILE A 1 99 ? -7.835 -14.146 3.855 1.00 97.31 99 ILE A O 1
ATOM 768 N N . GLU A 1 100 ? -6.051 -13.453 5.028 1.00 95.69 100 GLU A N 1
ATOM 769 C CA . GLU A 1 100 ? -6.429 -14.127 6.277 1.00 95.69 100 GLU A CA 1
ATOM 770 C C . GLU A 1 100 ? -7.347 -13.287 7.167 1.00 95.69 100 GLU A C 1
ATOM 772 O O . GLU A 1 100 ? -8.043 -13.819 8.026 1.00 95.69 100 GLU A O 1
ATOM 777 N N . ARG A 1 101 ? -7.329 -11.967 6.979 1.00 96.31 101 ARG A N 1
ATOM 778 C CA . ARG A 1 101 ? -8.088 -10.981 7.754 1.00 96.31 101 ARG A CA 1
ATOM 779 C C . ARG A 1 101 ? -8.342 -9.745 6.910 1.00 96.31 101 ARG A C 1
ATOM 781 O O . ARG A 1 101 ? -7.649 -9.543 5.910 1.00 96.31 101 ARG A O 1
ATOM 788 N N . SER A 1 102 ? -9.272 -8.898 7.338 1.00 97.56 102 SER A N 1
ATOM 789 C CA . SER A 1 102 ? -9.565 -7.653 6.633 1.00 97.56 102 SER A CA 1
ATOM 790 C C . SER A 1 102 ? -8.295 -6.845 6.390 1.00 97.56 102 SER A C 1
ATOM 792 O O . SER A 1 102 ? -7.552 -6.546 7.325 1.00 97.56 102 SER A O 1
ATOM 794 N N . SER A 1 103 ? -8.039 -6.532 5.127 1.00 97.12 103 SER A N 1
ATOM 795 C CA . SER A 1 103 ? -6.774 -5.989 4.642 1.00 97.12 103 SER A CA 1
ATOM 796 C C . SER A 1 103 ? -7.019 -4.938 3.571 1.00 97.12 103 SER A C 1
ATOM 798 O O . SER A 1 103 ? -8.094 -4.879 2.978 1.00 97.12 103 SER A O 1
ATOM 800 N N . TRP A 1 104 ? -6.004 -4.136 3.281 1.00 96.56 104 TRP A N 1
ATOM 801 C CA . TRP A 1 104 ? -5.962 -3.359 2.049 1.00 96.56 104 TRP A CA 1
ATOM 802 C C . TRP A 1 104 ? -4.901 -3.908 1.105 1.00 96.56 104 TRP A C 1
ATOM 804 O O . TRP A 1 104 ? -3.854 -4.397 1.538 1.00 96.56 104 TRP A O 1
ATOM 814 N N . VAL A 1 105 ? -5.191 -3.817 -0.188 1.00 97.62 105 VAL A N 1
ATOM 815 C CA . VAL A 1 105 ? -4.375 -4.352 -1.274 1.00 97.62 105 VAL A CA 1
ATOM 816 C C . VAL A 1 105 ? -4.113 -3.254 -2.298 1.00 97.62 105 VAL A C 1
ATOM 818 O O . VAL A 1 105 ? -5.025 -2.511 -2.648 1.00 97.62 105 VAL A O 1
ATOM 821 N N . ALA A 1 106 ? -2.883 -3.134 -2.787 1.00 97.62 106 ALA A N 1
ATOM 822 C CA . ALA A 1 106 ? -2.526 -2.172 -3.830 1.00 97.62 106 ALA A CA 1
ATOM 823 C C . ALA A 1 106 ? -1.427 -2.726 -4.741 1.00 97.62 106 ALA A C 1
ATOM 825 O O . ALA A 1 106 ? -0.707 -3.647 -4.360 1.00 97.62 106 ALA A O 1
ATOM 826 N N . LEU A 1 107 ? -1.266 -2.134 -5.923 1.00 98.25 107 LEU A N 1
ATOM 827 C CA . LEU A 1 107 ? -0.101 -2.360 -6.776 1.00 98.25 107 LEU A CA 1
ATOM 828 C C . LEU A 1 107 ? 0.830 -1.151 -6.722 1.00 98.25 107 LEU A C 1
ATOM 830 O O . LEU A 1 107 ? 0.365 -0.016 -6.604 1.00 98.25 107 LEU A O 1
ATOM 834 N N . ARG A 1 108 ? 2.141 -1.370 -6.851 1.00 98.06 108 ARG A N 1
ATOM 835 C CA . ARG A 1 108 ? 3.113 -0.277 -7.001 1.00 98.06 108 ARG A CA 1
ATOM 836 C C . ARG A 1 108 ? 4.297 -0.627 -7.891 1.00 98.06 108 ARG A C 1
ATOM 838 O O . ARG A 1 108 ? 4.676 -1.785 -8.007 1.00 98.06 108 ARG A O 1
ATOM 845 N N . ILE A 1 109 ? 4.918 0.411 -8.436 1.00 98.25 109 ILE A N 1
ATOM 846 C CA . ILE A 1 109 ? 6.289 0.411 -8.943 1.00 98.25 109 ILE A CA 1
ATOM 847 C C . ILE A 1 109 ? 7.058 1.376 -8.042 1.00 98.25 109 ILE A C 1
ATOM 849 O O . ILE A 1 109 ? 6.958 2.593 -8.207 1.00 98.25 109 ILE A O 1
ATOM 853 N N . LEU A 1 110 ? 7.777 0.862 -7.044 1.00 95.50 110 LEU A N 1
ATOM 854 C CA . LEU A 1 110 ? 8.531 1.700 -6.108 1.00 95.50 110 LEU A CA 1
ATOM 855 C C . LEU A 1 110 ? 9.827 2.204 -6.775 1.00 95.50 110 LEU A C 1
ATOM 857 O O . LEU A 1 110 ? 10.533 1.386 -7.362 1.00 95.50 110 LEU A O 1
ATOM 861 N N . PRO A 1 111 ? 10.195 3.498 -6.674 1.00 92.12 111 PRO A N 1
ATOM 862 C CA . PRO A 1 111 ? 9.547 4.600 -5.951 1.00 92.12 111 PRO A CA 1
ATOM 863 C C . PRO A 1 111 ? 8.759 5.564 -6.864 1.00 92.12 111 PRO A C 1
ATOM 865 O O . PRO A 1 111 ? 8.724 6.765 -6.609 1.00 92.12 111 PRO A O 1
ATOM 868 N N . SER A 1 112 ? 8.159 5.068 -7.947 1.00 94.56 112 SER A N 1
ATOM 869 C CA . SER A 1 112 ? 7.539 5.897 -8.985 1.00 94.56 112 SER A CA 1
ATOM 870 C C . SER A 1 112 ? 6.026 6.066 -8.842 1.00 94.56 112 SER A C 1
ATOM 872 O O . SER A 1 112 ? 5.525 7.187 -8.855 1.00 94.56 112 SER A O 1
ATOM 874 N N . SER A 1 113 ? 5.280 4.968 -8.728 1.00 94.94 113 SER A N 1
ATOM 875 C CA . SER A 1 113 ? 3.816 4.998 -8.798 1.00 94.94 113 SER A CA 1
ATOM 876 C C . SER A 1 113 ? 3.175 3.894 -7.968 1.00 94.94 113 SER A C 1
ATOM 878 O O . SER A 1 113 ? 3.798 2.877 -7.666 1.00 94.94 113 SER A O 1
ATOM 880 N N . HIS A 1 114 ? 1.915 4.096 -7.594 1.00 95.94 114 HIS A N 1
ATOM 881 C CA . HIS A 1 114 ? 1.078 3.098 -6.942 1.00 95.94 114 HIS A CA 1
ATOM 882 C C . HIS A 1 114 ? -0.393 3.322 -7.301 1.00 95.94 114 HIS A C 1
ATOM 884 O O . HIS A 1 114 ? -0.785 4.417 -7.705 1.00 95.94 114 HIS A O 1
ATOM 890 N N . THR A 1 115 ? -1.215 2.292 -7.138 1.00 96.19 115 THR A N 1
ATOM 891 C CA . THR A 1 115 ? -2.673 2.420 -7.197 1.00 96.19 115 THR A CA 1
ATOM 892 C C . THR A 1 115 ? -3.207 2.943 -5.866 1.00 96.19 115 THR A C 1
ATOM 894 O O . THR A 1 115 ? -2.521 2.898 -4.841 1.00 96.19 115 THR A O 1
ATOM 897 N N . ASN A 1 116 ? -4.466 3.382 -5.837 1.00 95.12 116 ASN A N 1
ATOM 898 C CA . ASN A 1 116 ? -5.188 3.473 -4.567 1.00 95.12 116 ASN A CA 1
ATOM 899 C C . ASN A 1 116 ? -5.337 2.059 -3.948 1.00 95.12 116 ASN A C 1
ATOM 901 O O . ASN A 1 116 ? -5.095 1.052 -4.629 1.00 95.12 116 ASN A O 1
ATOM 905 N N . PRO A 1 117 ? -5.694 1.938 -2.665 1.00 94.75 117 PRO A N 1
ATOM 906 C CA . PRO A 1 117 ? -6.011 0.638 -2.095 1.00 94.75 117 PRO A CA 1
ATOM 907 C C . PRO A 1 117 ? -7.375 0.126 -2.579 1.00 94.75 117 PRO A C 1
ATOM 909 O O . PRO A 1 117 ? -8.298 0.901 -2.836 1.00 94.75 117 PRO A O 1
ATOM 912 N N . ILE A 1 118 ? -7.493 -1.194 -2.665 1.00 95.38 118 ILE A N 1
ATOM 913 C CA . ILE A 1 118 ? -8.747 -1.942 -2.593 1.00 95.38 118 ILE A CA 1
ATOM 914 C C . ILE A 1 118 ? -8.835 -2.543 -1.190 1.00 95.38 118 ILE A C 1
ATOM 916 O O . ILE A 1 118 ? -7.866 -3.121 -0.697 1.00 95.38 118 ILE A O 1
ATOM 920 N N . TRP A 1 119 ? -9.989 -2.423 -0.549 1.00 96.38 119 TRP A N 1
ATOM 921 C CA . TRP A 1 119 ? -10.257 -2.985 0.768 1.00 96.38 119 TRP A CA 1
ATOM 922 C C . TRP A 1 119 ? -10.860 -4.377 0.616 1.00 96.38 119 TRP A C 1
ATOM 924 O O . TRP A 1 119 ? -11.894 -4.552 -0.020 1.00 96.38 119 TRP A O 1
ATOM 934 N N . VAL A 1 120 ? -10.220 -5.375 1.211 1.00 96.50 120 VAL A N 1
ATOM 935 C CA . VAL A 1 120 ? -10.737 -6.740 1.300 1.00 96.50 120 VAL A CA 1
ATOM 936 C C . VAL A 1 120 ? -11.236 -6.932 2.722 1.00 96.50 120 VAL A C 1
ATOM 938 O O . VAL A 1 120 ? -10.429 -7.047 3.640 1.00 96.50 120 VAL A O 1
ATOM 941 N N . LEU A 1 121 ? -12.550 -6.930 2.924 1.00 96.50 121 LEU A N 1
ATOM 942 C CA . LEU A 1 121 ? -13.174 -7.115 4.234 1.00 96.50 121 LEU A CA 1
ATOM 943 C C . LEU A 1 121 ? -13.501 -8.593 4.438 1.00 96.50 121 LEU A C 1
ATOM 945 O O . LEU A 1 121 ? -14.187 -9.191 3.617 1.00 96.50 121 LEU A O 1
ATOM 949 N N . VAL A 1 122 ? -13.020 -9.185 5.528 1.00 96.75 122 VAL A N 1
ATOM 950 C CA . VAL A 1 122 ? -13.234 -10.594 5.877 1.00 96.75 122 VAL A CA 1
ATOM 951 C C . VAL A 1 122 ? -14.185 -10.680 7.067 1.00 96.75 122 VAL A C 1
ATOM 953 O O . VAL A 1 122 ? -13.913 -10.089 8.111 1.00 96.75 122 VAL A O 1
ATOM 956 N N . GLY A 1 123 ? -15.295 -11.408 6.922 1.00 96.06 123 GLY A N 1
ATOM 957 C CA . GLY A 1 123 ? -16.285 -11.605 7.989 1.00 96.06 123 GLY A CA 1
ATOM 958 C C . GLY A 1 123 ? -16.889 -10.295 8.510 1.00 96.06 123 GLY A C 1
ATOM 959 O O . GLY A 1 123 ? -17.086 -10.148 9.717 1.00 96.06 123 GLY A O 1
ATOM 960 N N . ASP A 1 124 ? -17.068 -9.314 7.616 1.00 94.31 124 ASP A N 1
ATOM 961 C CA . ASP A 1 124 ? -17.507 -7.940 7.916 1.00 94.31 124 ASP A CA 1
ATOM 962 C C . ASP A 1 124 ? -16.682 -7.223 9.011 1.00 94.31 124 ASP A C 1
ATOM 964 O O . ASP A 1 124 ? -17.121 -6.232 9.595 1.00 94.31 124 ASP A O 1
ATOM 968 N N . GLN A 1 125 ? -15.455 -7.684 9.277 1.00 95.44 125 GLN A N 1
ATOM 969 C CA . GLN A 1 125 ? -14.553 -7.026 10.217 1.00 95.44 125 GLN A CA 1
ATOM 970 C C . GLN A 1 125 ? -13.847 -5.838 9.555 1.00 95.44 125 GLN A C 1
ATOM 972 O O . GLN A 1 125 ? -13.527 -5.891 8.362 1.00 95.44 125 GLN A O 1
ATOM 977 N N . PRO A 1 126 ? -13.533 -4.768 10.300 1.00 95.31 126 PRO A N 1
ATOM 978 C CA . PRO A 1 126 ? -12.762 -3.661 9.756 1.00 95.31 126 PRO A CA 1
ATOM 979 C C . PRO A 1 126 ? -11.280 -4.042 9.601 1.00 95.31 126 PRO A C 1
ATOM 981 O O . PRO A 1 126 ? -10.787 -4.981 10.225 1.00 95.31 126 PRO A O 1
ATOM 984 N N . VAL A 1 127 ? -10.525 -3.284 8.801 1.00 95.69 127 VAL A N 1
ATOM 985 C CA . VAL A 1 127 ? -9.075 -3.504 8.663 1.00 95.69 127 VAL A CA 1
ATOM 986 C C . VAL A 1 127 ? -8.350 -3.149 9.962 1.00 95.69 127 VAL A C 1
ATOM 988 O O . VAL A 1 127 ? -8.305 -1.984 10.360 1.00 95.69 127 VAL A O 1
ATOM 991 N N . ARG A 1 128 ? -7.766 -4.160 10.611 1.00 95.62 128 ARG A N 1
ATOM 992 C CA . ARG A 1 128 ? -6.973 -4.072 11.856 1.00 95.62 128 ARG A CA 1
ATOM 993 C C . ARG A 1 128 ? -5.683 -4.879 11.742 1.00 95.62 128 ARG A C 1
ATOM 995 O O . ARG A 1 128 ? -5.325 -5.670 12.608 1.00 95.62 128 ARG A O 1
ATOM 1002 N N . ALA A 1 129 ? -5.039 -4.728 10.591 1.00 93.94 129 ALA A N 1
ATOM 1003 C CA . ALA A 1 129 ? -4.037 -5.668 10.112 1.00 93.94 129 ALA A CA 1
ATOM 1004 C C . ALA A 1 129 ? -2.582 -5.306 10.442 1.00 93.94 129 ALA A C 1
ATOM 1006 O O . ALA A 1 129 ? -1.703 -6.085 10.094 1.00 93.94 129 ALA A O 1
ATOM 1007 N N . SER A 1 130 ? -2.325 -4.157 11.074 1.00 94.69 130 SER A N 1
ATOM 1008 C CA . SER A 1 130 ? -0.992 -3.805 11.570 1.00 94.69 130 SER A CA 1
ATOM 1009 C C . SER A 1 130 ? -1.091 -2.816 12.727 1.00 94.69 130 SER A C 1
ATOM 1011 O O . SER A 1 130 ? -1.508 -1.662 12.559 1.00 94.69 130 SER A O 1
ATOM 1013 N N . LYS A 1 131 ? -0.694 -3.265 13.916 1.00 95.88 131 LYS A N 1
ATOM 1014 C CA . LYS A 1 131 ? -0.553 -2.427 15.104 1.00 95.88 131 LYS A CA 1
ATOM 1015 C C . LYS A 1 131 ? 0.572 -1.421 14.915 1.00 95.88 131 LYS A C 1
ATOM 1017 O O . LYS A 1 131 ? 0.385 -0.251 15.242 1.00 95.88 131 LYS A O 1
ATOM 1022 N N . HIS A 1 132 ? 1.682 -1.828 14.298 1.00 95.31 132 HIS A N 1
ATOM 1023 C CA . HIS A 1 132 ? 2.798 -0.925 14.026 1.00 95.31 132 HIS A CA 1
ATOM 1024 C C . HIS A 1 132 ? 2.357 0.245 13.135 1.00 95.31 132 HIS A C 1
ATOM 1026 O O . HIS A 1 132 ? 2.657 1.400 13.435 1.00 95.31 132 HIS A O 1
ATOM 1032 N N . SER A 1 133 ? 1.568 -0.015 12.089 1.00 94.44 133 SER A N 1
ATOM 1033 C CA . SER A 1 133 ? 1.035 1.047 11.228 1.00 94.44 133 SER A CA 1
ATOM 1034 C C . SER A 1 133 ? 0.132 2.014 12.002 1.00 94.44 133 SER A C 1
ATOM 1036 O O . SER A 1 133 ? 0.262 3.230 11.857 1.00 94.44 133 SER A O 1
ATOM 1038 N N . ALA A 1 134 ? -0.749 1.500 12.868 1.00 96.06 134 ALA A N 1
ATOM 1039 C CA . ALA A 1 134 ? -1.616 2.333 13.701 1.00 96.06 134 ALA A CA 1
ATOM 1040 C C . ALA A 1 134 ? -0.816 3.188 14.705 1.00 96.06 134 ALA A C 1
ATOM 1042 O O . ALA A 1 134 ? -1.089 4.381 14.856 1.00 96.06 134 ALA A O 1
ATOM 1043 N N . GLU A 1 135 ? 0.209 2.617 15.344 1.00 97.12 135 GLU A N 1
ATOM 1044 C CA . GLU A 1 135 ? 1.113 3.341 16.246 1.00 97.12 135 GLU A CA 1
ATOM 1045 C C . GLU A 1 135 ? 1.940 4.398 15.511 1.00 97.12 135 GLU A C 1
ATOM 1047 O O . GLU A 1 135 ? 2.156 5.494 16.032 1.00 97.12 135 GLU A O 1
ATOM 1052 N N . TRP A 1 136 ? 2.394 4.093 14.295 1.00 97.06 136 TRP A N 1
ATOM 1053 C CA . TRP A 1 136 ? 3.106 5.047 13.455 1.00 97.06 136 TRP A CA 1
ATOM 1054 C C . TRP A 1 136 ? 2.212 6.242 13.115 1.00 97.06 136 TRP A C 1
ATOM 1056 O O . TRP A 1 136 ? 2.633 7.383 13.299 1.00 97.06 136 TRP A O 1
ATOM 1066 N N . CYS A 1 137 ? 0.957 6.003 12.722 1.00 97.00 137 CYS A N 1
ATOM 1067 C CA . CYS A 1 137 ? -0.016 7.069 12.478 1.00 97.00 137 CYS A CA 1
ATOM 1068 C C . CYS A 1 137 ? -0.289 7.906 13.737 1.00 97.00 137 CYS A C 1
ATOM 1070 O O . CYS A 1 137 ? -0.342 9.133 13.654 1.00 97.00 137 CYS A O 1
ATOM 1072 N N . ALA A 1 138 ? -0.395 7.271 14.911 1.00 97.75 138 ALA A N 1
ATOM 1073 C CA . ALA A 1 138 ? -0.550 7.977 16.183 1.00 97.75 138 ALA A CA 1
ATOM 1074 C C . ALA A 1 138 ? 0.653 8.891 16.482 1.00 97.75 138 ALA A C 1
ATOM 1076 O O . ALA A 1 138 ? 0.482 10.053 16.846 1.00 97.75 138 ALA A O 1
ATOM 1077 N N . LYS A 1 139 ? 1.882 8.403 16.271 1.00 98.19 139 LYS A N 1
ATOM 1078 C CA . LYS A 1 139 ? 3.110 9.202 16.436 1.00 98.19 139 LYS A CA 1
ATOM 1079 C C . LYS A 1 139 ? 3.181 10.343 15.417 1.00 98.19 139 LYS A C 1
ATOM 1081 O O . LYS A 1 139 ? 3.538 11.466 15.772 1.00 98.19 139 LYS A O 1
ATOM 1086 N N . ALA A 1 140 ? 2.812 10.079 14.164 1.00 98.06 140 ALA A N 1
ATOM 1087 C CA . ALA A 1 140 ? 2.768 11.085 13.108 1.00 98.06 140 ALA A CA 1
ATOM 1088 C C . ALA A 1 140 ? 1.749 12.196 13.411 1.00 98.06 140 ALA A C 1
ATOM 1090 O O . ALA A 1 140 ? 2.028 13.364 13.137 1.00 98.06 140 ALA A O 1
ATOM 1091 N N . LEU A 1 141 ? 0.608 11.860 14.026 1.00 98.12 141 LEU A N 1
ATOM 1092 C CA . LEU A 1 141 ? -0.372 12.841 14.492 1.00 98.12 141 LEU A CA 1
ATOM 1093 C C . LEU A 1 141 ? 0.245 13.811 15.510 1.00 98.12 141 LEU A C 1
ATOM 1095 O O . LEU A 1 141 ? 0.070 15.022 15.368 1.00 98.12 141 LEU A O 1
ATOM 1099 N N . GLU A 1 142 ? 0.998 13.309 16.493 1.00 97.94 142 GLU A N 1
ATOM 1100 C CA . GLU A 1 142 ? 1.650 14.173 17.488 1.00 97.94 142 GLU A CA 1
ATOM 1101 C C . GLU A 1 142 ? 2.720 15.069 16.866 1.00 97.94 142 GLU A C 1
ATOM 1103 O O . GLU A 1 142 ? 2.767 16.265 17.156 1.00 97.94 142 GLU A O 1
ATOM 1108 N N . LEU A 1 143 ? 3.540 14.532 15.959 1.00 97.81 143 LEU A N 1
ATOM 1109 C CA . LEU A 1 143 ? 4.518 15.339 15.224 1.00 97.81 143 LEU A CA 1
ATOM 1110 C C . LEU A 1 143 ? 3.831 16.424 14.386 1.00 97.81 143 LEU A C 1
ATOM 1112 O O . LEU A 1 143 ? 4.288 17.567 14.351 1.00 97.81 143 LEU A O 1
ATOM 1116 N N . CYS A 1 144 ? 2.710 16.088 13.744 1.00 97.56 144 CYS A N 1
ATOM 1117 C CA . CYS A 1 144 ? 1.909 17.046 12.994 1.00 97.56 144 CYS A CA 1
ATOM 1118 C C . CYS A 1 144 ? 1.395 18.163 13.911 1.00 97.56 144 CYS A C 1
ATOM 1120 O O . CYS A 1 144 ? 1.573 19.336 13.588 1.00 97.56 144 CYS A O 1
ATOM 1122 N N . TRP A 1 145 ? 0.836 17.824 15.078 1.00 97.81 145 TRP A N 1
ATOM 1123 C CA . TRP A 1 145 ? 0.394 18.814 16.062 1.00 97.81 145 TRP A CA 1
ATOM 1124 C C . TRP A 1 145 ? 1.538 19.745 16.477 1.00 97.81 145 TRP A C 1
ATOM 1126 O O . TRP A 1 145 ? 1.424 20.958 16.316 1.00 97.81 145 TRP A O 1
ATOM 1136 N N . GLN A 1 146 ? 2.667 19.181 16.922 1.00 97.19 146 GLN A N 1
ATOM 1137 C CA . GLN A 1 146 ? 3.837 19.941 17.382 1.00 97.19 146 GLN A CA 1
ATOM 1138 C C . GLN A 1 146 ? 4.360 20.919 16.321 1.00 97.19 146 GLN A C 1
ATOM 1140 O O . GLN A 1 146 ? 4.759 22.039 16.636 1.00 97.19 146 GLN A O 1
ATOM 1145 N N . GLN A 1 147 ? 4.349 20.522 15.046 1.00 96.88 147 GLN A N 1
ATOM 1146 C CA . GLN A 1 147 ? 4.818 21.382 13.959 1.00 96.88 147 GLN A CA 1
ATOM 1147 C C . GLN A 1 147 ? 3.796 22.452 13.547 1.00 96.88 147 GLN A C 1
ATOM 1149 O O . GLN A 1 147 ? 4.195 23.538 13.108 1.00 96.88 147 GLN A O 1
ATOM 1154 N N . LYS A 1 148 ? 2.494 22.149 13.641 1.00 96.31 148 LYS A N 1
ATOM 1155 C CA . LYS A 1 148 ? 1.413 22.961 13.058 1.00 96.31 148 LYS A CA 1
ATOM 1156 C C . LYS A 1 148 ? 0.667 23.839 14.057 1.00 96.31 148 LYS A C 1
ATOM 1158 O O . LYS A 1 148 ? 0.166 24.877 13.634 1.00 96.31 148 LYS A O 1
ATOM 1163 N N . GLU A 1 149 ? 0.632 23.522 15.352 1.00 96.88 149 GLU A N 1
ATOM 1164 C CA . GLU A 1 149 ? -0.178 24.275 16.329 1.00 96.88 149 GLU A CA 1
ATOM 1165 C C . GLU A 1 149 ? 0.145 25.777 16.362 1.00 96.88 149 GLU A C 1
ATOM 1167 O O . GLU A 1 149 ? -0.738 26.621 16.526 1.00 96.88 149 GLU A O 1
ATOM 1172 N N . ARG A 1 150 ? 1.417 26.128 16.139 1.00 95.94 150 ARG A N 1
ATOM 1173 C CA . ARG A 1 150 ? 1.891 27.516 16.088 1.00 95.94 150 ARG A CA 1
ATOM 1174 C C . ARG A 1 150 ? 1.408 28.282 14.856 1.00 95.94 150 ARG A C 1
ATOM 1176 O O . ARG A 1 150 ? 1.460 29.504 14.866 1.00 95.94 150 ARG A O 1
ATOM 1183 N N . THR A 1 151 ? 0.974 27.573 13.814 1.00 96.75 151 THR A N 1
ATOM 1184 C CA . THR A 1 151 ? 0.529 28.151 12.536 1.00 96.75 151 THR A CA 1
ATOM 1185 C C . THR A 1 151 ? -0.973 28.424 12.486 1.00 96.75 151 THR A C 1
ATOM 1187 O O . THR A 1 151 ? -1.418 29.145 11.602 1.00 96.75 151 THR A O 1
ATOM 1190 N N . TYR A 1 152 ? -1.752 27.885 13.429 1.00 97.06 152 TYR A N 1
ATOM 1191 C CA . TYR A 1 152 ? -3.196 28.116 13.485 1.00 97.06 152 TYR A CA 1
ATOM 1192 C C . TYR A 1 152 ? -3.535 29.514 13.998 1.00 97.06 152 TYR A C 1
ATOM 1194 O O . TYR A 1 152 ? -2.918 30.003 14.953 1.00 97.06 152 TYR A O 1
ATOM 1202 N N . ALA A 1 153 ? -4.565 30.128 13.411 1.00 97.94 153 ALA A N 1
ATOM 1203 C CA . ALA A 1 153 ? -5.094 31.392 13.899 1.00 97.94 153 ALA A CA 1
ATOM 1204 C C . ALA A 1 153 ? -5.627 31.228 15.331 1.00 97.94 153 ALA A C 1
ATOM 1206 O O . ALA A 1 153 ? -6.169 30.184 15.699 1.00 97.94 153 ALA A O 1
ATOM 1207 N N . THR A 1 154 ? -5.507 32.271 16.158 1.00 97.56 154 THR A N 1
ATOM 1208 C CA . THR A 1 154 ? -5.918 32.227 17.574 1.00 97.56 154 THR A CA 1
ATOM 1209 C C . THR A 1 154 ? -7.366 31.762 17.754 1.00 97.56 154 THR A C 1
ATOM 1211 O O . THR A 1 154 ? -7.636 30.973 18.657 1.00 97.56 154 THR A O 1
ATOM 1214 N N . ALA A 1 155 ? -8.272 32.189 16.868 1.00 98.00 155 ALA A N 1
ATOM 1215 C CA . ALA A 1 155 ? -9.682 31.801 16.895 1.00 98.00 155 ALA A CA 1
ATOM 1216 C C . ALA A 1 155 ? -9.927 30.318 16.542 1.00 98.00 155 ALA A C 1
ATOM 1218 O O . ALA A 1 155 ? -10.907 29.736 16.995 1.00 98.00 155 ALA A O 1
ATOM 1219 N N . GLU A 1 156 ? -9.035 29.684 15.776 1.00 97.62 156 GLU A N 1
ATOM 1220 C CA . GLU A 1 156 ? -9.179 28.294 15.314 1.00 97.62 156 GLU A CA 1
ATOM 1221 C C . GLU A 1 156 ? -8.521 27.285 16.265 1.00 97.62 156 GLU A C 1
ATOM 1223 O O . GLU A 1 156 ? -8.919 26.118 16.314 1.00 97.62 156 GLU A O 1
ATOM 1228 N N . LYS A 1 157 ? -7.534 27.723 17.061 1.00 97.06 157 LYS A N 1
ATOM 1229 C CA . LYS A 1 157 ? -6.780 26.858 17.985 1.00 97.06 157 LYS A CA 1
ATOM 1230 C C . LYS A 1 157 ? -7.662 26.005 18.907 1.00 97.06 157 LYS A C 1
ATOM 1232 O O . LYS A 1 157 ? -7.331 24.830 19.071 1.00 97.06 157 LYS A O 1
ATOM 1237 N N . PRO A 1 158 ? -8.754 26.515 19.514 1.00 97.94 158 PRO A N 1
ATOM 1238 C CA . PRO A 1 158 ? -9.617 25.687 20.354 1.00 97.94 158 PRO A CA 1
ATOM 1239 C C . PRO A 1 158 ? -10.244 24.516 19.589 1.00 97.94 158 PRO A C 1
ATOM 1241 O O . PRO A 1 158 ? -10.204 23.385 20.070 1.00 97.94 158 PRO A O 1
ATOM 1244 N N . LYS A 1 159 ? -10.754 24.756 18.374 1.00 98.06 159 LYS A N 1
ATOM 1245 C CA . LYS A 1 159 ? -11.336 23.705 17.530 1.00 98.06 159 LYS A CA 1
ATOM 1246 C C . LYS A 1 159 ? -10.277 22.709 17.066 1.00 98.06 159 LYS A C 1
ATOM 1248 O O . LYS A 1 159 ? -10.498 21.508 17.177 1.00 98.06 159 LYS A O 1
ATOM 1253 N N . ALA A 1 160 ? -9.107 23.194 16.649 1.00 97.88 160 ALA A N 1
ATOM 1254 C CA . ALA A 1 160 ? -7.996 22.333 16.256 1.00 97.88 160 ALA A CA 1
ATOM 1255 C C . ALA A 1 160 ? -7.581 21.385 17.397 1.00 97.88 160 ALA A C 1
ATOM 1257 O O . ALA A 1 160 ? -7.407 20.193 17.168 1.00 97.88 160 ALA A O 1
ATOM 1258 N N . LYS A 1 161 ? -7.502 21.865 18.647 1.00 98.00 161 LYS A N 1
ATOM 1259 C CA . LYS A 1 161 ? -7.214 20.999 19.807 1.00 98.00 161 LYS A CA 1
ATOM 1260 C C . LYS A 1 161 ? -8.233 19.867 19.960 1.00 98.00 161 LYS A C 1
ATOM 1262 O O . LYS A 1 161 ? -7.831 18.735 20.218 1.00 98.00 161 LYS A O 1
ATOM 1267 N N . LEU A 1 162 ? -9.524 20.167 19.792 1.00 98.44 162 LEU A N 1
ATOM 1268 C CA . LEU A 1 162 ? -10.594 19.167 19.870 1.00 98.44 162 LEU A CA 1
ATOM 1269 C C . LEU A 1 162 ? -10.490 18.134 18.742 1.00 98.44 162 LEU A C 1
ATOM 1271 O O . LEU A 1 162 ? -10.624 16.942 19.002 1.00 98.44 162 LEU A O 1
ATOM 1275 N N . ASP A 1 163 ? -10.190 18.569 17.518 1.00 98.19 163 ASP A N 1
ATOM 1276 C CA . ASP A 1 163 ? -10.042 17.668 16.368 1.00 98.19 163 ASP A CA 1
ATOM 1277 C C . ASP A 1 163 ? -8.843 16.734 16.520 1.00 98.19 163 ASP A C 1
ATOM 1279 O O . ASP A 1 163 ? -8.942 15.534 16.258 1.00 98.19 163 ASP A O 1
ATOM 1283 N N . TYR A 1 164 ? -7.720 17.259 17.012 1.00 98.31 164 TYR A N 1
ATOM 1284 C CA . TYR A 1 164 ? -6.554 16.438 17.318 1.00 98.31 164 TYR A CA 1
ATOM 1285 C C . TYR A 1 164 ? -6.819 15.476 18.477 1.00 98.31 164 TYR A C 1
ATOM 1287 O O . TYR A 1 164 ? -6.377 14.333 18.411 1.00 98.31 164 TYR A O 1
ATOM 1295 N N . GLU A 1 165 ? -7.560 15.877 19.516 1.00 98.50 165 GLU A N 1
ATOM 1296 C CA . GLU A 1 165 ? -7.936 14.943 20.585 1.00 98.50 165 GLU A CA 1
ATOM 1297 C C . GLU A 1 165 ? -8.875 13.842 20.085 1.00 98.50 165 GLU A C 1
ATOM 1299 O O . GLU A 1 165 ? -8.675 12.674 20.416 1.00 98.50 165 GLU A O 1
ATOM 1304 N N . HIS A 1 166 ? -9.840 14.171 19.226 1.00 98.50 166 HIS A N 1
ATOM 1305 C CA . HIS A 1 166 ? -10.665 13.158 18.575 1.00 98.50 166 HIS A CA 1
ATOM 1306 C C . HIS A 1 166 ? -9.804 12.173 17.769 1.00 98.50 166 HIS A C 1
ATOM 1308 O O . HIS A 1 166 ? -9.924 10.959 17.939 1.00 98.50 166 HIS A O 1
ATOM 1314 N N . ALA A 1 167 ? -8.867 12.674 16.959 1.00 98.31 167 ALA A N 1
ATOM 1315 C CA . ALA A 1 167 ? -7.946 11.830 16.202 1.00 98.31 167 ALA A CA 1
ATOM 1316 C C . ALA A 1 167 ? -7.067 10.951 17.116 1.00 98.31 167 ALA A C 1
ATOM 1318 O O . ALA A 1 167 ? -6.878 9.768 16.827 1.00 98.31 167 ALA A O 1
ATOM 1319 N N . ARG A 1 168 ? -6.587 11.472 18.256 1.00 98.38 168 ARG A N 1
ATOM 1320 C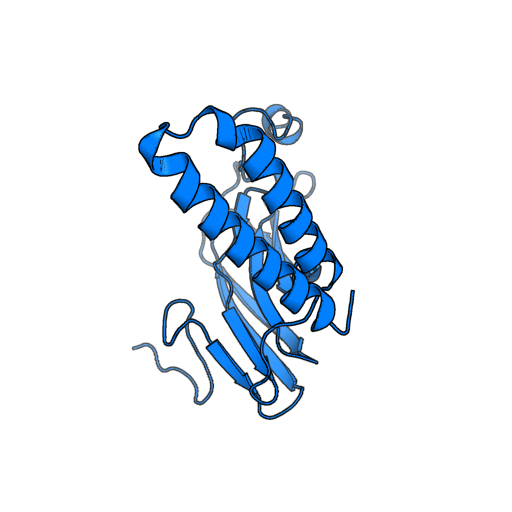 CA . ARG A 1 168 ? -5.860 10.682 19.268 1.00 98.38 168 ARG A CA 1
ATOM 1321 C C . ARG A 1 168 ? -6.704 9.534 19.798 1.00 98.38 168 ARG A C 1
ATOM 1323 O O . ARG A 1 168 ? -6.209 8.415 19.893 1.00 98.38 168 ARG A O 1
ATOM 1330 N N . GLN A 1 169 ? -7.965 9.792 20.139 1.00 98.50 169 GLN A N 1
ATOM 1331 C CA . GLN A 1 169 ? -8.885 8.759 20.619 1.00 98.50 169 GLN A CA 1
ATOM 1332 C C . GLN A 1 169 ? -9.116 7.679 19.559 1.00 98.50 169 GLN A C 1
ATOM 1334 O O . GLN A 1 169 ? -9.057 6.491 19.880 1.00 98.50 169 GLN A O 1
ATOM 1339 N N . VAL A 1 170 ? -9.297 8.077 18.295 1.00 98.06 170 VAL A N 1
ATOM 1340 C CA . VAL A 1 170 ? -9.429 7.143 17.169 1.00 98.06 170 VAL A CA 1
ATOM 1341 C C . VAL A 1 170 ? -8.184 6.268 17.041 1.00 98.06 170 VAL A C 1
ATOM 1343 O O . VAL A 1 170 ? -8.310 5.047 17.049 1.00 98.06 170 VAL A O 1
ATOM 1346 N N . TYR A 1 171 ? -6.979 6.842 16.989 1.00 97.69 171 TYR A N 1
ATOM 1347 C CA . TYR A 1 171 ? -5.764 6.033 16.850 1.00 97.69 171 TYR A CA 1
ATOM 1348 C C . TYR A 1 171 ? -5.480 5.159 18.077 1.00 97.69 171 TYR A C 1
ATOM 1350 O O . TYR A 1 171 ? -5.082 4.011 17.902 1.00 97.69 171 TYR A O 1
ATOM 1358 N N . ARG A 1 172 ? -5.748 5.631 19.305 1.00 97.62 172 ARG A N 1
ATOM 1359 C CA . ARG A 1 172 ? -5.668 4.795 20.521 1.00 97.62 172 ARG A CA 1
ATOM 1360 C C . ARG A 1 172 ? -6.584 3.574 20.412 1.00 97.62 172 ARG A C 1
ATOM 1362 O O . ARG A 1 172 ? -6.152 2.464 20.711 1.00 97.62 172 ARG A O 1
ATOM 1369 N N . LYS A 1 173 ? -7.821 3.770 19.942 1.00 97.62 173 LYS A N 1
ATOM 1370 C CA . LYS A 1 173 ? -8.773 2.682 19.691 1.00 97.62 173 LYS A CA 1
ATOM 1371 C C . LYS A 1 173 ? -8.259 1.723 18.614 1.00 97.62 173 LYS A C 1
ATOM 1373 O O . LYS A 1 173 ? -8.250 0.521 18.845 1.00 97.62 173 LYS A O 1
ATOM 1378 N N . LEU A 1 174 ? -7.769 2.233 17.481 1.00 96.75 174 LEU A N 1
ATOM 1379 C CA . LEU A 1 174 ? -7.217 1.401 16.403 1.00 96.75 174 LEU A CA 1
ATOM 1380 C C . LEU A 1 174 ? -6.034 0.544 16.875 1.00 96.75 174 LEU A C 1
ATOM 1382 O O . LEU A 1 174 ? -5.999 -0.645 16.580 1.00 96.75 174 LEU A O 1
ATOM 1386 N N . VAL A 1 175 ? -5.100 1.121 17.638 1.00 97.06 175 VAL A N 1
ATOM 1387 C CA . VAL A 1 175 ? -3.953 0.393 18.210 1.00 97.06 175 VAL A CA 1
ATOM 1388 C C . VAL A 1 175 ? -4.412 -0.724 19.149 1.00 97.06 175 VAL A C 1
ATOM 1390 O O . VAL A 1 175 ? -3.825 -1.803 19.131 1.00 97.06 175 VAL A O 1
ATOM 1393 N N . ALA A 1 176 ? -5.454 -0.486 19.951 1.00 96.69 176 ALA A N 1
ATOM 1394 C CA . ALA A 1 176 ? -6.014 -1.494 20.849 1.00 96.69 176 ALA A CA 1
ATOM 1395 C C . ALA A 1 176 ? -6.778 -2.608 20.106 1.00 96.69 176 ALA A C 1
ATOM 1397 O O . ALA A 1 176 ? -6.808 -3.742 20.574 1.00 96.69 176 ALA A O 1
ATOM 1398 N N . GLU A 1 177 ? -7.391 -2.295 18.961 1.00 96.25 177 GLU A N 1
ATOM 1399 C CA . GLU A 1 177 ? -8.146 -3.249 18.135 1.00 96.25 177 GLU A CA 1
ATOM 1400 C C . GLU A 1 177 ? -7.260 -4.086 17.196 1.00 96.25 177 GLU A C 1
ATOM 1402 O O . GLU A 1 177 ? -7.684 -5.150 16.748 1.00 96.25 177 GLU A O 1
ATOM 1407 N N . CYS A 1 178 ? -6.047 -3.629 16.868 1.00 95.00 178 CYS A N 1
ATOM 1408 C CA . CYS A 1 178 ? -5.096 -4.404 16.070 1.00 95.00 178 CYS A CA 1
ATOM 1409 C C . CYS A 1 178 ? -4.562 -5.603 16.865 1.00 95.00 178 CYS A C 1
ATOM 1411 O O . CYS A 1 178 ? -3.831 -5.447 17.841 1.00 95.00 178 CYS A O 1
ATOM 1413 N N . THR A 1 179 ? -4.880 -6.812 16.400 1.00 84.38 179 THR A N 1
ATOM 1414 C CA . THR A 1 179 ? -4.451 -8.076 17.025 1.00 84.38 179 THR A CA 1
ATOM 1415 C C . THR A 1 179 ? -3.159 -8.641 16.432 1.00 84.38 179 THR A C 1
ATOM 1417 O O . THR A 1 179 ? -2.754 -9.745 16.786 1.00 84.38 179 THR A O 1
ATOM 1420 N N . VAL A 1 180 ? -2.555 -7.930 15.480 1.00 87.06 180 VAL A N 1
ATOM 1421 C CA . VAL A 1 180 ? -1.355 -8.327 14.732 1.00 87.06 180 VAL A CA 1
ATOM 1422 C C . VAL A 1 180 ? -0.466 -7.110 14.488 1.00 87.06 180 VAL A C 1
ATOM 1424 O O . VAL A 1 180 ? -0.972 -5.986 14.446 1.00 87.06 180 VAL A O 1
ATOM 1427 N N . ASP A 1 181 ? 0.835 -7.333 14.318 1.00 74.19 181 ASP A N 1
ATOM 1428 C CA . ASP A 1 181 ? 1.850 -6.275 14.204 1.00 74.19 181 ASP A CA 1
ATOM 1429 C C . ASP A 1 181 ? 1.978 -5.676 12.798 1.00 74.19 181 ASP A C 1
ATOM 1431 O O . ASP A 1 181 ? 1.995 -6.434 11.804 1.00 74.19 181 ASP A O 1
#

Sequence (181 aa):
MWGLKEGSIVQGFNGSEIKLQQAGTVFIDATVAARLNDQPDAALKARPYSQKPYWDIERARIGESREVPVELIVNGQVVATKRIVADGKLVNVSFDTKIERSSWVALRILPSSHTNPIWVLVGDQPVRASKHSAEWCAKALELCWQQKERTYATAEKPKAKLDYEHARQVYRKLVAECTVD

Foldseek 3Di:
DDDADVQDDDPPPPVLEGEAQAWDKDKDKDWDAAADDLFQDPCVLPDDCVDPPNQDLSVQDDDGAQKGWKFKDKQRDGPDIDIDRRHGDIDMDMDMDIDHAWIWIKIDGPPHDIDDTRTYHYNNDHDLADLVVLVVVLVVLVVCCVVCLVVDDPVCNVVVVVVSVVVNVVSVVSSVPRPYD